Protein AF-A0A1Y4L0R3-F1 (afdb_monomer)

Mean predicted aligned error: 4.43 Å

pLDDT: mean 89.65, std 11.35, range [30.0, 96.75]

Secondary structure (DSSP, 8-state):
-HHHHHHHHSS-EEEEETTEEEEESSS-EEEE--HHHHHHHHHHHHHHHHT--TTHHHHHHHHHHHHHHTPPSSP-HHHHHHHHHHHHHT--HHHHHHHHHHHHHHHHHHHHHS-----

Nearest PDB structures (foldseek):
  3myf-assembly1_A  TM=3.752E-01  e=3.207E+00  Shewanella sp. W3-18-1
  8hvr-assembly1_J  TM=3.909E-01  e=5.024E+00  Streptomyces coelicolor A3(2)

Solvent-accessible surface area (backbone atoms only — not comparable to full-atom values): 6704 Å² total; per-residue (Å²): 113,66,67,61,53,58,41,47,70,41,72,36,36,75,47,70,54,95,93,42,38,29,35,44,18,33,52,25,70,44,80,56,88,54,64,72,59,54,50,38,51,52,50,27,53,50,22,64,73,72,65,50,60,85,55,26,54,58,32,48,53,50,44,40,52,53,30,62,68,62,51,61,84,81,71,47,51,68,59,23,51,51,52,50,49,55,56,59,71,73,50,52,72,68,55,51,51,54,41,50,54,52,50,52,52,49,53,52,44,42,70,70,59,65,49,92,77,80,129

Foldseek 3Di:
DVLLVLQAVALWFWDDFPNWIFTTHQQGTGTDPDPVLVVLLVVLVVCLVVVVCVCNLVSLVVRVVVSVVRGDPPGDRVVSSVNVVVVVVPGDPVRVVRRVVSSVSNVVSCVPHVPPPDD

Sequence (119 aa):
MELLEKLLRYDGFVYKINGRFYFLGKWICKEVCDLDITDCQMMFEMDMKSQDLSDAGLYFNKLRAYSDFALVPPCNPALTKEKMTALLSDLDEHTLQLLSEQIELFEKGCETFAGKVFS

Radius of gyration: 13.58 Å; Cα contacts (8 Å, |Δi|>4): 135; chains: 1; bounding box: 34×29×34 Å

Structure (mmCIF, N/CA/C/O backbone):
data_AF-A0A1Y4L0R3-F1
#
_entry.id   AF-A0A1Y4L0R3-F1
#
loop_
_atom_site.group_PDB
_atom_site.id
_atom_site.type_symbol
_atom_site.label_atom_id
_atom_site.label_alt_id
_atom_site.label_comp_id
_atom_site.label_asym_id
_atom_site.label_entity_id
_atom_site.label_seq_id
_atom_site.pdbx_PDB_ins_code
_atom_site.Cartn_x
_atom_site.Cartn_y
_atom_site.Cartn_z
_atom_site.occupancy
_atom_site.B_iso_or_equiv
_atom_site.auth_seq_id
_atom_site.auth_comp_id
_atom_site.auth_asym_id
_atom_site.auth_atom_id
_atom_site.pdbx_PDB_model_num
ATOM 1 N N . MET A 1 1 ? 1.400 15.522 -8.590 1.00 57.44 1 MET A N 1
ATOM 2 C CA . MET A 1 1 ? 2.809 15.411 -8.145 1.00 57.44 1 MET A CA 1
ATOM 3 C C . MET A 1 1 ? 2.901 14.990 -6.679 1.00 57.44 1 MET A C 1
ATOM 5 O O . MET A 1 1 ? 3.705 14.119 -6.390 1.00 57.44 1 MET A O 1
ATOM 9 N N . GLU A 1 2 ? 2.025 15.487 -5.795 1.00 83.38 2 GLU A N 1
ATOM 10 C CA . GLU A 1 2 ? 2.007 15.107 -4.367 1.00 83.38 2 GLU A CA 1
ATOM 11 C C . GLU A 1 2 ? 1.805 13.601 -4.105 1.00 83.38 2 GLU A C 1
ATOM 13 O O . GLU A 1 2 ? 2.516 13.025 -3.290 1.00 83.38 2 GLU A O 1
ATOM 18 N N . LEU A 1 3 ? 0.900 12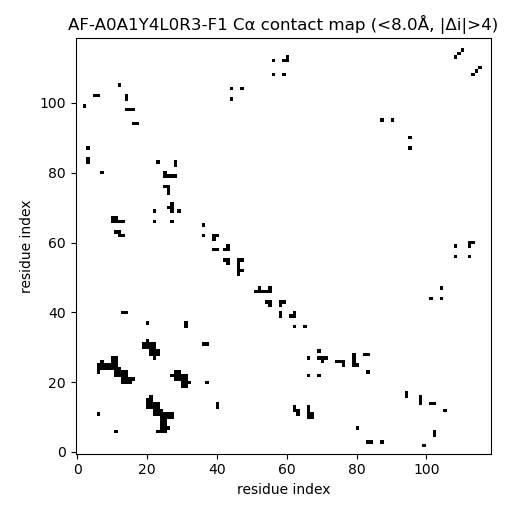.925 -4.829 1.00 89.31 3 LEU A N 1
ATOM 19 C CA . LEU A 1 3 ? 0.650 11.483 -4.639 1.00 89.31 3 LEU A CA 1
ATOM 20 C C . LEU A 1 3 ? 1.888 10.617 -4.893 1.00 89.31 3 LEU A C 1
ATOM 22 O O . LEU A 1 3 ? 2.163 9.688 -4.139 1.00 89.31 3 LEU A O 1
ATOM 26 N N . LEU A 1 4 ? 2.655 10.939 -5.938 1.00 90.94 4 LEU A N 1
ATOM 27 C CA . LEU A 1 4 ? 3.892 10.226 -6.250 1.00 90.94 4 LEU A CA 1
ATOM 28 C C . LEU A 1 4 ? 4.906 10.378 -5.111 1.00 90.94 4 LEU A C 1
ATOM 30 O O . LEU A 1 4 ? 5.552 9.408 -4.732 1.00 90.94 4 LEU A O 1
ATOM 34 N N . GLU A 1 5 ? 5.036 11.581 -4.553 1.00 90.69 5 GLU A N 1
ATOM 35 C CA . GLU A 1 5 ? 5.939 11.847 -3.432 1.00 90.69 5 GLU A CA 1
ATOM 36 C C . GLU A 1 5 ? 5.500 11.107 -2.166 1.00 90.69 5 GLU A C 1
ATOM 38 O O . GLU A 1 5 ? 6.339 10.481 -1.516 1.00 90.69 5 GLU A O 1
ATOM 43 N N . LYS A 1 6 ? 4.194 11.096 -1.861 1.00 91.75 6 LYS A N 1
ATOM 44 C CA . LYS A 1 6 ? 3.635 10.312 -0.751 1.00 91.75 6 LYS A CA 1
ATOM 45 C C . LYS A 1 6 ? 3.916 8.818 -0.916 1.00 91.75 6 LYS A C 1
ATOM 47 O O . LYS A 1 6 ? 4.423 8.190 0.006 1.00 91.75 6 LYS A O 1
ATOM 52 N N . LEU A 1 7 ? 3.669 8.252 -2.098 1.00 92.19 7 LEU A N 1
ATOM 53 C CA . LEU A 1 7 ? 3.919 6.831 -2.365 1.00 92.19 7 LEU A CA 1
ATOM 54 C C . LEU A 1 7 ? 5.413 6.478 -2.308 1.00 92.19 7 LEU A C 1
ATOM 56 O O . LEU A 1 7 ? 5.780 5.429 -1.788 1.00 92.19 7 LEU A O 1
ATOM 60 N N . LEU A 1 8 ? 6.297 7.360 -2.786 1.00 91.19 8 LEU A N 1
ATOM 61 C CA . LEU A 1 8 ? 7.751 7.152 -2.731 1.00 91.19 8 LEU A CA 1
ATOM 62 C C . LEU A 1 8 ? 8.363 7.387 -1.343 1.00 91.19 8 LEU A C 1
ATOM 64 O O . LEU A 1 8 ? 9.545 7.092 -1.144 1.00 91.19 8 LEU A O 1
ATOM 68 N N . ARG A 1 9 ? 7.601 7.926 -0.387 1.00 90.44 9 ARG A N 1
ATOM 69 C CA . ARG A 1 9 ? 8.070 8.166 0.982 1.00 90.44 9 ARG A CA 1
ATOM 70 C C . ARG A 1 9 ? 8.208 6.873 1.786 1.00 90.44 9 ARG A C 1
ATOM 72 O O . ARG A 1 9 ? 9.114 6.779 2.609 1.00 90.44 9 ARG A O 1
ATOM 79 N N . TYR A 1 10 ? 7.332 5.899 1.550 1.00 88.31 10 TYR A N 1
ATOM 80 C CA . TYR A 1 10 ? 7.218 4.678 2.352 1.00 88.31 10 TYR A CA 1
ATOM 81 C C . TYR A 1 10 ? 7.722 3.450 1.592 1.00 88.31 10 TYR A C 1
ATOM 83 O O . TYR A 1 10 ? 7.639 3.402 0.368 1.00 88.31 10 TYR A O 1
ATOM 91 N N . ASP A 1 11 ? 8.233 2.438 2.302 1.00 85.56 11 ASP A N 1
ATOM 92 C CA . ASP A 1 11 ? 8.837 1.253 1.670 1.00 85.56 11 ASP A CA 1
ATOM 93 C C . ASP A 1 11 ? 7.836 0.447 0.824 1.00 85.56 11 ASP A C 1
ATOM 95 O O . ASP A 1 11 ? 8.203 -0.066 -0.236 1.00 85.56 11 ASP A O 1
ATOM 99 N N . GLY A 1 12 ? 6.563 0.425 1.235 1.00 90.56 12 GLY A N 1
ATOM 100 C CA . GLY A 1 12 ? 5.455 -0.081 0.435 1.00 90.56 12 GLY A CA 1
ATOM 101 C C . GLY A 1 12 ? 4.205 -0.437 1.236 1.00 90.56 12 GLY A C 1
ATOM 102 O O . GLY A 1 12 ? 4.282 -0.769 2.425 1.00 90.56 12 GLY A O 1
ATOM 103 N N . PHE A 1 13 ? 3.059 -0.360 0.563 1.00 95.31 13 PHE A N 1
ATOM 104 C CA . PHE A 1 13 ? 1.759 -0.821 1.051 1.00 95.31 13 PHE A CA 1
ATOM 105 C C . PHE A 1 13 ? 0.878 -1.291 -0.119 1.00 95.31 13 PHE A C 1
ATOM 107 O O . PHE A 1 13 ? 1.261 -1.150 -1.285 1.00 95.31 13 PHE A O 1
ATOM 114 N N . VAL A 1 14 ? -0.289 -1.861 0.185 1.00 96.75 14 VAL A N 1
ATOM 115 C CA . VAL A 1 14 ? -1.247 -2.339 -0.818 1.00 96.75 14 VAL A CA 1
ATOM 116 C C . VAL A 1 14 ? -2.307 -1.272 -1.074 1.00 96.75 14 VAL A C 1
ATOM 118 O O . VAL A 1 14 ? -2.870 -0.720 -0.136 1.00 96.75 14 VAL A O 1
ATOM 121 N N . TYR A 1 15 ? -2.597 -1.008 -2.345 1.00 96.31 15 TYR A N 1
ATOM 122 C CA . TYR A 1 15 ? -3.612 -0.045 -2.769 1.00 96.31 15 TYR A CA 1
ATOM 123 C C . TYR A 1 15 ? -4.472 -0.619 -3.887 1.00 96.31 15 TYR A C 1
ATOM 125 O O . TYR A 1 15 ? -3.980 -1.343 -4.755 1.00 96.31 15 TYR A O 1
ATOM 133 N N . LYS A 1 16 ? -5.752 -0.261 -3.895 1.00 96.06 16 LYS A N 1
ATOM 134 C CA . LYS A 1 16 ? -6.717 -0.609 -4.930 1.00 96.06 16 LYS A CA 1
ATOM 135 C C . LYS A 1 16 ? -6.819 0.501 -5.975 1.00 96.06 16 LYS A C 1
ATOM 137 O O . LYS A 1 16 ? -7.149 1.642 -5.658 1.00 96.06 16 LYS A O 1
ATOM 142 N N . ILE A 1 17 ? -6.598 0.148 -7.237 1.00 94.75 17 ILE A N 1
ATOM 143 C CA . ILE A 1 17 ? -6.660 1.038 -8.402 1.00 94.75 17 ILE A CA 1
ATOM 144 C C . ILE A 1 17 ? -7.446 0.323 -9.504 1.00 94.75 17 ILE A C 1
ATOM 146 O O . ILE A 1 17 ? -7.096 -0.789 -9.891 1.00 94.75 17 ILE A O 1
ATOM 150 N N . ASN A 1 18 ? -8.524 0.937 -10.007 1.00 92.25 18 ASN A N 1
ATOM 151 C CA . ASN A 1 18 ? -9.363 0.382 -11.084 1.00 92.25 18 ASN A CA 1
ATOM 152 C C . ASN A 1 18 ? -9.799 -1.083 -10.867 1.00 92.25 18 ASN A C 1
ATOM 154 O O . ASN A 1 18 ? -9.833 -1.892 -11.792 1.00 92.25 18 ASN A O 1
ATOM 158 N N . GLY A 1 19 ? -10.112 -1.443 -9.618 1.00 90.19 19 GLY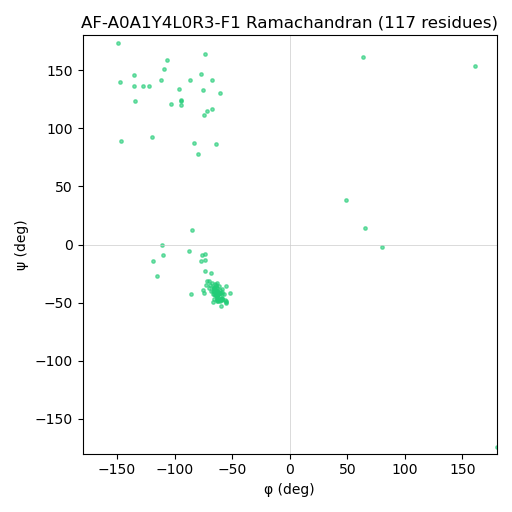 A N 1
ATOM 159 C CA . GLY A 1 19 ? -10.542 -2.796 -9.247 1.00 90.19 19 GLY A CA 1
ATOM 160 C C . GLY A 1 19 ? -9.415 -3.824 -9.093 1.00 90.19 19 GLY A C 1
ATOM 161 O O . GLY A 1 19 ? -9.697 -4.954 -8.709 1.00 90.19 19 GLY A O 1
ATOM 162 N N . ARG A 1 20 ? -8.159 -3.439 -9.335 1.00 95.00 20 ARG A N 1
ATOM 163 C CA . ARG A 1 20 ? -6.962 -4.259 -9.113 1.00 95.00 20 ARG A CA 1
ATOM 164 C C . ARG A 1 20 ? -6.197 -3.763 -7.898 1.00 95.00 20 ARG A C 1
ATOM 166 O O . ARG A 1 20 ? -6.352 -2.613 -7.500 1.00 95.00 20 ARG A O 1
ATOM 173 N N . PHE A 1 21 ? -5.365 -4.619 -7.324 1.00 96.38 21 PHE A N 1
ATOM 174 C CA . PHE A 1 21 ? -4.559 -4.285 -6.156 1.00 96.38 21 PHE A CA 1
ATOM 175 C C . PHE A 1 21 ? -3.085 -4.243 -6.537 1.00 96.38 21 PHE A C 1
ATOM 177 O O . PHE A 1 21 ? -2.619 -5.054 -7.334 1.00 96.38 21 PHE A O 1
ATOM 184 N N . TYR A 1 22 ? -2.351 -3.296 -5.968 1.00 96.25 22 TYR A N 1
ATOM 185 C CA . TYR A 1 22 ? -0.943 -3.079 -6.255 1.00 96.25 22 TYR A CA 1
ATOM 186 C C . TYR A 1 22 ? -0.166 -2.862 -4.965 1.00 96.25 22 TYR A C 1
ATOM 188 O O . TYR A 1 22 ? -0.579 -2.093 -4.103 1.00 96.25 22 TYR A O 1
ATOM 196 N N . PHE A 1 23 ? 0.999 -3.494 -4.878 1.00 95.25 23 PHE A N 1
ATOM 197 C CA . PHE A 1 23 ? 2.064 -3.077 -3.986 1.00 95.25 23 PHE A CA 1
ATOM 198 C C . PHE A 1 23 ? 2.714 -1.822 -4.557 1.00 95.25 23 PHE A C 1
ATOM 200 O O . PHE A 1 23 ? 3.386 -1.899 -5.593 1.00 95.25 23 PHE A O 1
ATOM 207 N N . LEU A 1 24 ? 2.525 -0.687 -3.888 1.00 95.06 24 LEU A N 1
ATOM 208 C CA . LEU A 1 24 ? 3.118 0.592 -4.271 1.00 95.06 24 LEU A CA 1
ATOM 209 C C . LEU A 1 24 ? 3.956 1.145 -3.125 1.00 95.06 24 LEU A C 1
ATOM 211 O O . LEU A 1 24 ? 3.544 1.121 -1.965 1.00 95.06 24 LEU A O 1
ATOM 215 N N . GLY A 1 25 ? 5.132 1.658 -3.463 1.00 92.69 25 GLY A N 1
ATOM 216 C CA . GLY A 1 25 ? 6.069 2.224 -2.509 1.00 92.69 25 GLY A CA 1
ATOM 217 C C . GLY A 1 25 ? 7.337 2.738 -3.171 1.00 92.69 25 GLY A C 1
ATOM 218 O O . GLY A 1 25 ? 7.509 2.693 -4.389 1.00 92.69 25 GLY A O 1
ATOM 219 N N . LYS A 1 26 ? 8.279 3.163 -2.335 1.00 89.69 26 LYS A N 1
ATOM 220 C CA . LYS A 1 26 ? 9.627 3.592 -2.716 1.00 89.69 26 LYS A CA 1
ATOM 221 C C . LYS A 1 26 ? 10.387 2.535 -3.511 1.00 89.69 26 LYS A C 1
ATOM 223 O O . LYS A 1 26 ? 11.167 2.867 -4.405 1.00 89.69 26 LYS A O 1
ATOM 228 N N . TRP A 1 27 ? 10.174 1.268 -3.174 1.00 90.38 27 TRP A N 1
ATOM 229 C CA . TRP A 1 27 ? 10.971 0.164 -3.699 1.00 90.38 27 TRP A CA 1
ATOM 230 C C . TRP A 1 27 ? 10.164 -0.856 -4.501 1.00 90.38 27 TRP A C 1
ATOM 232 O O . TRP A 1 27 ? 10.754 -1.645 -5.236 1.00 90.38 27 TRP A O 1
ATOM 242 N N . ILE A 1 28 ? 8.833 -0.820 -4.406 1.00 91.00 28 ILE A N 1
ATOM 243 C CA . ILE A 1 28 ? 7.939 -1.794 -5.035 1.00 91.00 28 ILE A CA 1
ATOM 244 C C . ILE A 1 28 ? 6.863 -1.098 -5.873 1.00 91.00 28 ILE A C 1
ATOM 246 O O . ILE A 1 28 ? 6.272 -0.105 -5.466 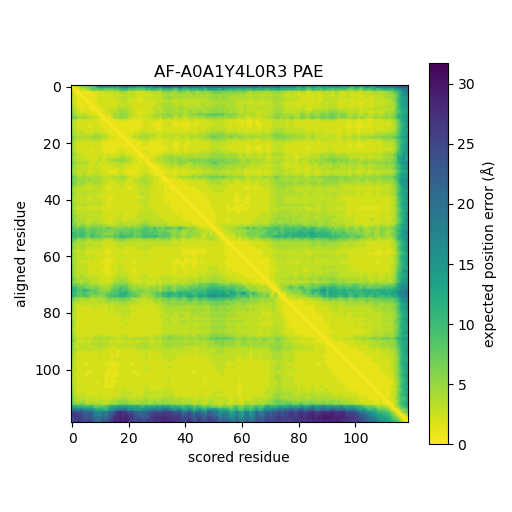1.00 91.00 28 ILE A O 1
ATOM 250 N N . CYS A 1 29 ? 6.627 -1.634 -7.068 1.00 92.56 29 CYS A N 1
ATOM 251 C CA . CYS A 1 29 ? 5.528 -1.258 -7.953 1.00 92.56 29 CYS A CA 1
ATOM 252 C C . CYS A 1 29 ? 5.096 -2.522 -8.705 1.00 92.56 29 CYS A C 1
ATOM 254 O O . CYS A 1 29 ? 5.668 -2.859 -9.749 1.00 92.56 29 CYS A O 1
ATOM 256 N N . LYS A 1 30 ? 4.157 -3.282 -8.128 1.00 92.62 30 LYS A N 1
ATOM 257 C CA . LYS A 1 30 ? 3.772 -4.617 -8.616 1.00 92.62 30 LYS A CA 1
ATOM 258 C C . LYS A 1 30 ? 2.294 -4.907 -8.356 1.00 92.62 30 LYS A C 1
ATOM 260 O O . LYS A 1 30 ? 1.797 -4.599 -7.284 1.00 92.62 30 LYS A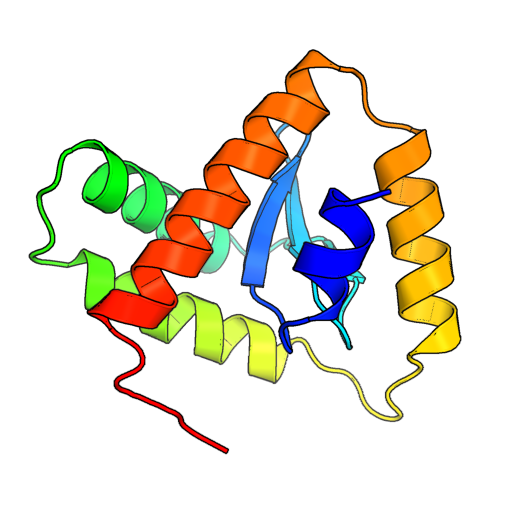 O 1
ATOM 265 N N . GLU A 1 31 ? 1.615 -5.538 -9.310 1.00 94.69 31 GLU A N 1
ATOM 266 C CA . GLU A 1 31 ? 0.239 -6.027 -9.129 1.00 94.69 31 GLU A CA 1
ATOM 267 C C . GLU A 1 31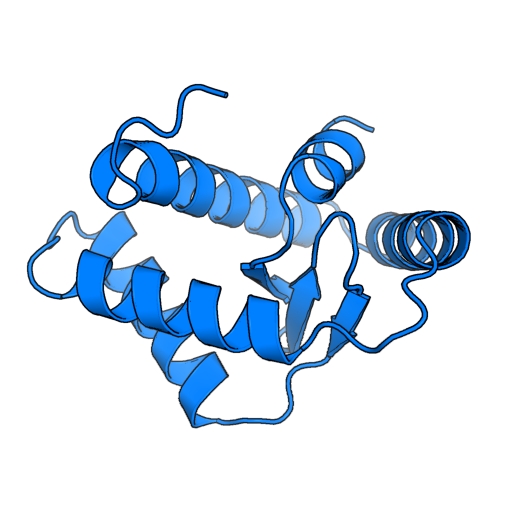 ? 0.185 -7.188 -8.120 1.00 94.69 31 GLU A C 1
ATOM 269 O O . GLU A 1 31 ? 1.081 -8.039 -8.072 1.00 94.69 31 GLU A O 1
ATOM 274 N N . VAL A 1 32 ? -0.867 -7.204 -7.307 1.00 95.69 32 VAL A N 1
ATOM 275 C CA . VAL A 1 32 ? -1.187 -8.243 -6.327 1.00 95.69 32 VAL A CA 1
ATOM 276 C C . VAL A 1 32 ? -2.154 -9.229 -6.974 1.00 95.69 32 VAL A C 1
ATOM 278 O O . VAL A 1 32 ? -3.231 -8.840 -7.419 1.00 95.69 32 VAL A O 1
ATOM 281 N N . CYS A 1 33 ? -1.785 -10.510 -6.989 1.00 91.06 33 CYS A N 1
ATOM 282 C CA . CYS A 1 33 ? -2.637 -11.593 -7.498 1.00 91.06 33 CYS A CA 1
ATOM 283 C C . CYS A 1 33 ? -3.144 -12.531 -6.390 1.00 91.06 33 CYS A C 1
ATOM 285 O O . CYS A 1 33 ? -3.816 -13.515 -6.685 1.00 91.06 33 CYS A O 1
ATOM 287 N N . ASP A 1 34 ? -2.768 -12.269 -5.139 1.00 94.00 34 ASP A N 1
ATOM 288 C CA . ASP A 1 34 ? -3.079 -13.113 -3.989 1.00 94.00 34 ASP A CA 1
ATOM 289 C C . ASP A 1 34 ? -4.349 -12.609 -3.293 1.00 94.00 34 ASP A C 1
ATOM 291 O O . ASP A 1 34 ? -4.397 -11.460 -2.845 1.00 94.00 34 ASP A O 1
ATOM 295 N N . LEU A 1 35 ? -5.368 -13.470 -3.222 1.00 93.19 35 LEU A N 1
ATOM 296 C CA . LEU A 1 35 ? -6.677 -13.134 -2.665 1.00 93.19 35 LEU A CA 1
ATOM 297 C C . LEU A 1 35 ? -6.617 -12.827 -1.167 1.00 93.19 35 LEU A C 1
ATOM 299 O O . LEU A 1 35 ? -7.312 -11.920 -0.713 1.00 93.19 35 LEU A O 1
ATOM 303 N N . ASP A 1 36 ? -5.739 -13.496 -0.417 1.00 93.75 36 ASP A N 1
ATOM 304 C CA . ASP A 1 36 ? -5.609 -13.261 1.023 1.00 93.75 36 ASP A CA 1
ATOM 305 C C . ASP A 1 36 ? -5.133 -11.826 1.287 1.00 93.75 36 ASP A C 1
ATOM 307 O O . ASP A 1 36 ? -5.553 -11.174 2.243 1.00 93.75 36 ASP A O 1
ATOM 311 N N . ILE A 1 37 ? -4.282 -11.299 0.401 1.00 94.94 37 ILE A N 1
ATOM 312 C CA . ILE A 1 37 ? -3.757 -9.933 0.484 1.00 94.94 37 ILE A CA 1
ATOM 313 C C . ILE A 1 37 ? -4.836 -8.922 0.091 1.00 94.94 37 ILE A C 1
ATOM 315 O O . ILE A 1 37 ? -4.977 -7.890 0.753 1.00 94.94 37 ILE A O 1
ATOM 319 N N . THR A 1 38 ? -5.616 -9.209 -0.956 1.00 95.12 38 THR A N 1
ATOM 320 C CA . THR A 1 38 ? -6.701 -8.313 -1.381 1.00 95.12 38 THR A CA 1
ATOM 321 C C . THR A 1 38 ? -7.822 -8.238 -0.350 1.00 95.12 38 THR A C 1
ATOM 323 O O . THR A 1 38 ? -8.310 -7.144 -0.069 1.00 95.12 38 THR A O 1
ATOM 326 N N . ASP A 1 39 ? -8.187 -9.365 0.263 1.00 95.00 39 ASP A N 1
ATOM 327 C CA . ASP A 1 39 ? -9.200 -9.413 1.320 1.00 95.00 39 ASP A CA 1
ATOM 328 C C . ASP A 1 39 ? -8.706 -8.686 2.572 1.00 95.00 39 ASP A C 1
ATOM 330 O O . ASP A 1 39 ? -9.423 -7.861 3.135 1.00 95.00 39 ASP A O 1
ATOM 334 N N . CYS A 1 40 ? -7.442 -8.896 2.949 1.00 95.50 40 CYS A N 1
ATOM 335 C CA . CYS A 1 40 ? -6.803 -8.182 4.051 1.00 95.50 40 CYS A CA 1
ATOM 336 C C . CYS A 1 40 ? -6.827 -6.655 3.844 1.00 95.50 40 CYS A C 1
ATOM 338 O O . CYS A 1 40 ? -7.143 -5.916 4.776 1.00 95.50 40 CYS A O 1
ATOM 340 N N . GLN A 1 41 ? -6.559 -6.175 2.622 1.00 95.88 41 GLN A N 1
ATOM 341 C CA . GLN A 1 41 ? -6.644 -4.747 2.293 1.00 95.88 41 GLN A CA 1
ATOM 342 C C . GLN A 1 41 ? -8.074 -4.215 2.421 1.00 95.88 41 GLN A C 1
ATOM 344 O O . GLN A 1 41 ? -8.282 -3.133 2.969 1.00 95.88 41 GLN A O 1
ATOM 349 N N . MET A 1 42 ? -9.067 -4.964 1.936 1.00 94.88 42 MET A N 1
ATOM 350 C CA . MET A 1 42 ? -10.469 -4.552 2.041 1.00 94.88 42 MET A CA 1
ATOM 351 C C . MET A 1 42 ? -10.926 -4.474 3.499 1.00 94.88 42 MET A C 1
ATOM 353 O O . MET A 1 42 ? -11.556 -3.486 3.873 1.00 94.88 42 MET A O 1
ATOM 357 N N . MET A 1 43 ? -10.567 -5.462 4.324 1.00 95.75 43 MET A N 1
ATOM 358 C CA . MET A 1 43 ? -10.884 -5.454 5.755 1.00 95.75 43 MET A CA 1
ATOM 359 C C . MET A 1 43 ? -10.210 -4.281 6.471 1.00 95.75 43 MET A C 1
ATOM 361 O O . MET A 1 43 ? -10.878 -3.537 7.182 1.00 95.75 43 MET A O 1
ATOM 365 N N . PHE A 1 44 ? -8.925 -4.032 6.197 1.00 95.50 44 PHE A N 1
ATOM 366 C CA . PHE A 1 44 ? -8.216 -2.871 6.736 1.00 95.50 44 PHE A CA 1
ATOM 367 C C . PHE A 1 44 ? -8.926 -1.547 6.411 1.00 95.50 44 PHE A C 1
ATOM 369 O O . PHE A 1 44 ? -9.142 -0.722 7.299 1.00 95.50 44 PHE A O 1
ATOM 376 N N . GLU A 1 45 ? -9.314 -1.332 5.151 1.00 93.94 45 GLU A N 1
ATOM 377 C CA . GLU A 1 45 ? -10.019 -0.109 4.757 1.00 93.94 45 GLU A CA 1
ATOM 378 C C . GLU A 1 45 ? -11.386 0.027 5.434 1.00 93.94 45 GLU A C 1
ATOM 380 O O . GLU A 1 45 ? -11.753 1.130 5.848 1.00 93.94 45 GLU A O 1
ATOM 385 N N . MET A 1 46 ? -12.146 -1.068 5.541 1.00 94.12 46 MET A N 1
ATOM 386 C CA . MET A 1 46 ? -13.458 -1.074 6.194 1.00 94.12 46 MET A CA 1
ATOM 387 C C . MET A 1 46 ? -13.348 -0.720 7.678 1.00 94.12 46 MET A C 1
ATOM 389 O O . MET A 1 46 ? -14.073 0.158 8.155 1.00 94.12 46 MET A O 1
ATOM 393 N N . ASP A 1 47 ? -12.410 -1.337 8.389 1.00 94.44 47 ASP A N 1
ATOM 394 C CA . ASP A 1 47 ? -12.172 -1.108 9.814 1.00 94.44 47 ASP A CA 1
ATOM 395 C C . ASP A 1 47 ? -11.722 0.340 10.071 1.00 94.44 47 ASP A C 1
ATOM 397 O O . ASP A 1 47 ? -12.246 1.046 10.936 1.00 94.44 47 ASP A O 1
ATOM 401 N N . MET A 1 48 ? -10.813 0.855 9.238 1.00 92.50 48 MET A N 1
ATOM 402 C CA . MET A 1 48 ? -10.324 2.230 9.357 1.00 92.50 48 MET A CA 1
ATOM 403 C C . MET A 1 48 ? -11.401 3.283 9.065 1.00 92.50 48 MET A C 1
ATOM 405 O O . MET A 1 48 ? -11.420 4.334 9.719 1.00 92.50 48 MET A O 1
ATOM 409 N N . LYS A 1 49 ? -12.300 3.017 8.106 1.00 92.06 49 LYS A N 1
ATOM 410 C CA . LYS A 1 49 ? -13.425 3.904 7.756 1.00 92.06 49 LYS A CA 1
ATOM 411 C C . LYS A 1 49 ? -14.549 3.854 8.790 1.00 92.06 49 LYS A C 1
ATOM 413 O O . LYS A 1 49 ? -15.128 4.893 9.100 1.00 92.06 49 LYS A O 1
ATOM 418 N N . SER A 1 50 ? -14.847 2.674 9.332 1.00 92.06 50 SER A N 1
ATOM 419 C CA . SER A 1 50 ? -15.864 2.485 10.378 1.00 92.06 50 SER A CA 1
ATOM 420 C C . SER A 1 50 ? -15.393 2.919 11.771 1.00 92.06 50 SER A C 1
ATOM 422 O O . SER A 1 50 ? -16.223 3.110 12.656 1.00 92.06 50 SER A O 1
ATOM 424 N N . GLN A 1 51 ? -14.081 3.130 11.945 1.00 86.06 51 GLN A N 1
ATOM 425 C CA . GLN A 1 51 ? -13.417 3.399 13.226 1.00 86.06 51 GLN A CA 1
ATOM 426 C C . GLN A 1 51 ? -13.477 2.226 14.217 1.00 86.06 51 GLN A C 1
ATOM 428 O O . GLN A 1 51 ? -13.147 2.401 15.392 1.00 86.06 51 GLN A O 1
ATOM 433 N N . ASP A 1 52 ? -13.835 1.029 13.750 1.00 89.25 52 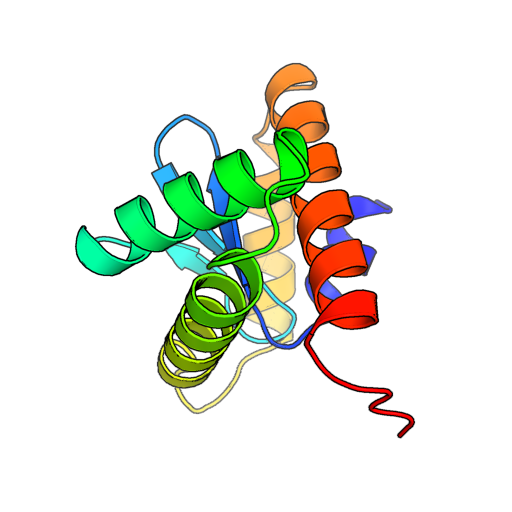ASP A N 1
ATOM 434 C CA . ASP A 1 52 ? -13.694 -0.208 14.511 1.00 89.25 52 ASP A CA 1
ATOM 435 C C . ASP A 1 52 ? -12.260 -0.729 14.365 1.00 89.25 52 ASP A C 1
ATOM 437 O O . ASP A 1 52 ? -11.927 -1.491 13.465 1.00 89.25 52 ASP A O 1
ATOM 441 N N . LEU A 1 53 ? -11.366 -0.257 15.235 1.00 88.31 53 LEU A N 1
ATOM 442 C CA . LEU A 1 53 ? -9.932 -0.553 15.143 1.00 88.31 53 LEU A CA 1
ATOM 443 C C . LEU A 1 53 ? -9.532 -1.886 15.797 1.00 88.31 53 LEU A C 1
ATOM 445 O O . LEU A 1 53 ? -8.341 -2.105 16.023 1.00 88.31 53 LEU A O 1
ATOM 449 N N . SER A 1 54 ? -10.503 -2.739 16.139 1.00 85.62 54 SER A N 1
ATOM 450 C CA . SER A 1 54 ? -10.278 -4.005 16.847 1.00 85.62 54 SER A CA 1
ATOM 451 C C . SER A 1 54 ? -9.294 -4.917 16.107 1.00 85.62 54 SER A C 1
ATOM 453 O O . SER A 1 54 ? -8.312 -5.356 16.710 1.00 85.62 54 SER A O 1
ATOM 455 N N . ASP A 1 55 ? -9.492 -5.095 14.798 1.00 90.31 55 ASP A N 1
ATOM 456 C CA . ASP A 1 55 ? -8.636 -5.917 13.931 1.00 90.31 55 ASP A CA 1
ATOM 457 C C . ASP A 1 55 ? -7.804 -5.102 12.919 1.00 90.31 55 ASP A C 1
ATOM 459 O O . ASP A 1 55 ? -6.860 -5.629 12.321 1.00 90.31 55 ASP A O 1
ATOM 463 N N . ALA A 1 56 ? -8.053 -3.792 12.784 1.00 90.88 56 ALA A N 1
ATOM 464 C CA . ALA A 1 56 ? -7.341 -2.910 11.849 1.00 90.88 56 ALA A CA 1
ATOM 465 C C . ALA A 1 56 ? -5.808 -2.999 11.976 1.00 90.88 56 ALA A C 1
ATOM 467 O O . ALA A 1 56 ? -5.092 -3.046 10.973 1.00 90.88 56 ALA A O 1
ATOM 468 N N . GLY A 1 57 ? -5.292 -3.065 13.208 1.00 92.25 57 GLY A N 1
ATOM 469 C CA . GLY A 1 57 ? -3.857 -3.196 13.463 1.00 92.25 57 GLY A CA 1
ATOM 470 C C . GLY A 1 57 ? -3.280 -4.543 13.010 1.00 92.25 57 GLY A C 1
ATOM 471 O O . GLY A 1 57 ? -2.138 -4.602 12.549 1.00 92.25 57 GLY A O 1
ATOM 472 N N . LEU A 1 58 ? -4.060 -5.626 13.093 1.00 93.38 58 LEU A N 1
ATOM 473 C CA . LEU A 1 58 ? -3.656 -6.943 12.597 1.00 93.38 58 LEU A CA 1
ATOM 474 C C . LEU A 1 58 ? -3.539 -6.924 11.070 1.00 93.38 58 LEU A C 1
ATOM 476 O O . LEU A 1 58 ? -2.512 -7.351 10.534 1.00 93.38 58 LEU A O 1
ATOM 480 N N . TYR A 1 59 ? -4.558 -6.409 10.376 1.00 95.25 59 TYR A N 1
ATOM 481 C CA . TYR A 1 59 ? -4.541 -6.309 8.917 1.00 95.25 59 TYR A CA 1
ATOM 482 C C . TYR A 1 59 ? -3.428 -5.379 8.429 1.00 95.25 59 TYR A C 1
ATOM 484 O O . TYR A 1 59 ? -2.665 -5.757 7.540 1.00 95.25 59 TYR A O 1
ATOM 492 N N . PHE A 1 60 ? -3.243 -4.222 9.074 1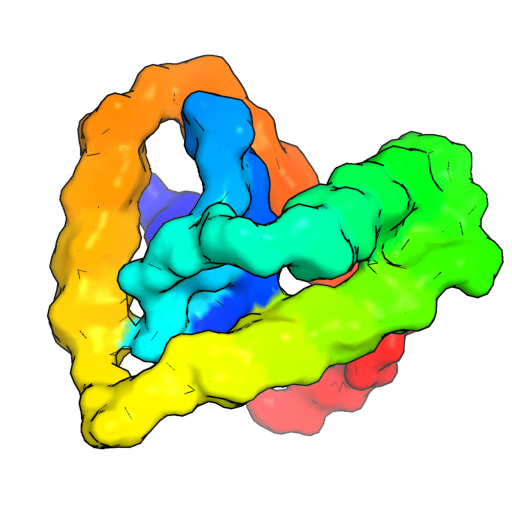.00 94.44 60 PHE A N 1
ATOM 493 C CA . PHE A 1 60 ? -2.155 -3.295 8.759 1.00 94.44 60 PHE A CA 1
ATOM 494 C C . PHE A 1 60 ? -0.780 -3.975 8.827 1.00 94.44 60 PHE A C 1
ATOM 496 O O . PHE A 1 60 ? -0.001 -3.909 7.875 1.00 94.44 60 PHE A O 1
ATOM 503 N N . ASN A 1 61 ? -0.492 -4.686 9.921 1.00 92.06 61 ASN A N 1
ATOM 504 C CA . ASN A 1 61 ? 0.787 -5.376 10.090 1.00 92.06 61 ASN A CA 1
ATOM 505 C C . ASN A 1 61 ? 0.981 -6.513 9.076 1.00 92.06 61 ASN A C 1
ATOM 507 O O . ASN A 1 61 ? 2.084 -6.683 8.555 1.00 92.06 61 ASN A O 1
ATOM 511 N N . LYS A 1 62 ? -0.083 -7.257 8.737 1.00 94.88 62 LYS A N 1
ATOM 512 C CA . LYS A 1 62 ? -0.037 -8.263 7.664 1.00 94.88 62 LYS A CA 1
ATOM 513 C C . LYS A 1 62 ? 0.307 -7.628 6.316 1.00 94.88 62 LYS A C 1
ATOM 515 O O . LYS A 1 62 ? 1.206 -8.104 5.632 1.00 94.88 62 LYS A O 1
ATOM 520 N N . LEU A 1 63 ? -0.363 -6.536 5.951 1.00 94.94 63 LEU A N 1
ATOM 521 C CA . LEU A 1 63 ? -0.139 -5.822 4.688 1.00 94.94 63 LEU A CA 1
ATOM 522 C C . LEU A 1 63 ? 1.278 -5.247 4.590 1.00 94.94 63 LEU A C 1
ATOM 524 O O . LEU A 1 63 ? 1.893 -5.316 3.522 1.00 94.94 63 LEU A O 1
ATOM 528 N N . ARG A 1 64 ? 1.835 -4.743 5.700 1.00 93.19 64 ARG A N 1
ATOM 529 C CA . ARG A 1 64 ? 3.246 -4.329 5.769 1.00 93.19 64 ARG A CA 1
ATOM 530 C C . ARG A 1 64 ? 4.183 -5.509 5.531 1.00 93.19 64 ARG A C 1
ATOM 532 O O . ARG A 1 64 ? 5.027 -5.416 4.648 1.00 93.19 64 ARG A O 1
ATOM 539 N N . ALA A 1 65 ? 3.970 -6.634 6.215 1.00 92.75 65 ALA A N 1
ATOM 540 C CA . ALA A 1 65 ? 4.780 -7.835 6.014 1.00 92.75 65 ALA A CA 1
ATOM 541 C C . ALA A 1 65 ? 4.723 -8.333 4.559 1.00 92.75 65 ALA A C 1
ATOM 543 O O . ALA A 1 65 ? 5.761 -8.596 3.956 1.00 92.75 65 ALA A O 1
ATOM 544 N N . TYR A 1 66 ? 3.531 -8.402 3.954 1.00 94.12 66 TYR A N 1
ATOM 545 C CA . TYR A 1 66 ? 3.383 -8.766 2.542 1.00 94.12 66 TYR A CA 1
ATOM 546 C C . TYR A 1 66 ? 4.139 -7.815 1.608 1.00 94.12 66 TYR A C 1
ATOM 548 O O . TYR A 1 66 ? 4.778 -8.268 0.659 1.00 94.12 66 TYR A O 1
ATOM 556 N N . SER A 1 67 ? 4.096 -6.511 1.887 1.00 92.31 67 SER A N 1
ATOM 557 C CA . SER A 1 67 ? 4.804 -5.496 1.099 1.00 92.31 67 SER A CA 1
ATOM 558 C C . SER A 1 67 ? 6.323 -5.646 1.209 1.00 92.31 67 SER A C 1
ATOM 560 O O . SER A 1 67 ? 7.020 -5.554 0.199 1.00 92.31 67 SER A O 1
ATOM 562 N N . ASP A 1 68 ? 6.832 -5.959 2.402 1.00 89.38 68 ASP A N 1
ATOM 563 C CA . ASP A 1 68 ? 8.258 -6.207 2.624 1.00 89.38 68 ASP A CA 1
ATOM 564 C C . ASP A 1 68 ? 8.728 -7.470 1.874 1.00 89.38 68 ASP A C 1
ATOM 566 O O . ASP A 1 68 ? 9.806 -7.472 1.279 1.00 89.38 68 ASP A O 1
ATOM 570 N N . PHE A 1 69 ? 7.899 -8.521 1.808 1.00 89.06 69 PHE A N 1
ATOM 571 C CA . PHE A 1 69 ? 8.183 -9.721 1.005 1.00 89.06 69 PHE A CA 1
ATOM 572 C C . PHE A 1 69 ? 8.031 -9.509 -0.507 1.00 89.06 69 PHE A C 1
ATOM 574 O O . PHE A 1 69 ? 8.621 -10.250 -1.295 1.00 89.06 69 PHE A O 1
ATOM 581 N N . ALA A 1 70 ? 7.253 -8.514 -0.938 1.00 90.50 70 ALA A N 1
ATOM 582 C CA . ALA A 1 70 ? 7.105 -8.175 -2.351 1.00 90.50 70 ALA A CA 1
ATOM 583 C C . ALA A 1 70 ? 8.349 -7.476 -2.930 1.00 90.50 70 ALA A C 1
ATOM 585 O O . ALA A 1 70 ? 8.471 -7.364 -4.155 1.00 90.50 70 ALA A O 1
ATOM 586 N N . LEU A 1 71 ? 9.272 -7.022 -2.075 1.00 85.19 71 LEU A N 1
ATOM 587 C CA . LEU A 1 71 ? 10.532 -6.418 -2.482 1.00 85.19 71 LEU A CA 1
ATOM 588 C C . LEU A 1 71 ? 11.455 -7.451 -3.141 1.00 85.19 71 LEU A C 1
ATOM 590 O O . LEU A 1 71 ? 11.918 -8.397 -2.508 1.00 85.19 71 LEU A O 1
ATOM 594 N N . VAL A 1 72 ? 11.772 -7.243 -4.422 1.00 76.12 72 VAL A N 1
ATOM 595 C CA . VAL A 1 72 ? 12.674 -8.125 -5.177 1.00 76.12 72 VAL A CA 1
ATOM 596 C C . VAL A 1 72 ? 14.058 -7.475 -5.308 1.00 76.12 72 VAL A C 1
ATOM 598 O O . VAL A 1 72 ? 14.161 -6.388 -5.882 1.00 76.12 72 VAL A O 1
ATOM 601 N N . PRO A 1 73 ? 15.138 -8.108 -4.813 1.00 79.88 73 PRO A N 1
ATOM 602 C CA . PRO A 1 73 ? 16.498 -7.630 -5.029 1.00 79.88 73 PRO A CA 1
ATOM 603 C C . PRO A 1 73 ? 17.010 -7.959 -6.452 1.00 79.88 73 PRO A C 1
ATOM 605 O O . PRO A 1 73 ? 16.693 -9.025 -6.981 1.00 79.88 73 PRO A O 1
ATOM 608 N N . PRO A 1 74 ? 17.856 -7.103 -7.062 1.00 83.06 74 PRO A N 1
ATOM 609 C CA . PRO A 1 74 ? 18.292 -5.805 -6.555 1.00 83.06 74 PRO A CA 1
ATOM 610 C C . PRO A 1 74 ? 17.189 -4.749 -6.701 1.00 83.06 74 PRO A C 1
ATOM 612 O O . PRO A 1 74 ? 16.587 -4.599 -7.763 1.00 83.06 74 PRO A O 1
ATOM 615 N N . CYS A 1 75 ? 16.956 -3.989 -5.630 1.00 80.38 75 CYS A N 1
ATOM 616 C CA . CYS A 1 75 ? 15.999 -2.890 -5.650 1.00 80.38 75 CYS A CA 1
ATOM 617 C C . CYS A 1 75 ? 16.413 -1.838 -6.697 1.00 80.38 75 CYS A C 1
ATOM 619 O O . CYS A 1 75 ? 17.566 -1.402 -6.711 1.00 80.38 75 CYS A O 1
ATOM 621 N N . ASN A 1 76 ? 15.477 -1.425 -7.562 1.00 88.56 76 ASN A N 1
ATOM 622 C CA . ASN A 1 76 ? 15.704 -0.415 -8.598 1.00 88.56 76 ASN A CA 1
ATOM 623 C C . ASN A 1 76 ? 14.764 0.793 -8.410 1.00 88.56 76 ASN A C 1
ATOM 625 O O . ASN A 1 76 ? 13.654 0.807 -8.944 1.00 88.56 76 ASN A O 1
ATOM 629 N N . PRO A 1 77 ? 15.209 1.837 -7.694 1.00 88.38 77 PRO A N 1
ATOM 630 C CA . PRO A 1 77 ? 14.346 2.949 -7.292 1.00 88.38 77 PRO A CA 1
ATOM 631 C C . PRO A 1 77 ? 13.975 3.855 -8.471 1.00 88.38 77 PRO A C 1
ATOM 633 O O . PRO A 1 77 ? 12.885 4.423 -8.507 1.00 88.38 77 PRO A O 1
ATOM 636 N N . ALA A 1 78 ? 14.876 3.974 -9.453 1.00 91.12 78 ALA A N 1
ATOM 637 C CA . ALA A 1 78 ? 14.634 4.740 -10.670 1.00 91.12 78 ALA A CA 1
ATOM 638 C C . ALA A 1 78 ? 13.515 4.096 -11.499 1.00 91.12 78 ALA A C 1
ATOM 640 O O . ALA A 1 78 ? 12.569 4.782 -11.880 1.00 91.12 78 ALA A O 1
ATOM 641 N N . LEU A 1 79 ? 13.575 2.772 -11.685 1.00 91.06 79 LEU A N 1
ATOM 642 C CA . LEU A 1 79 ? 12.537 2.021 -12.390 1.00 91.06 79 LEU A CA 1
ATOM 643 C C . LEU A 1 79 ? 11.202 2.045 -11.636 1.00 91.06 79 LEU A C 1
ATOM 645 O O . LEU A 1 79 ? 10.152 2.177 -12.260 1.00 91.06 79 LEU A O 1
ATOM 649 N N . THR A 1 80 ? 11.222 1.941 -10.304 1.00 91.50 80 THR A N 1
ATOM 650 C CA . THR A 1 80 ? 10.004 2.055 -9.486 1.00 91.50 80 THR A CA 1
ATOM 651 C C . THR A 1 80 ? 9.347 3.420 -9.668 1.00 91.50 80 THR A C 1
ATOM 653 O O . THR A 1 80 ? 8.148 3.488 -9.931 1.00 91.50 80 THR A O 1
ATOM 656 N N . LYS A 1 81 ? 10.125 4.510 -9.615 1.00 92.75 81 LYS A N 1
ATOM 657 C CA . LYS A 1 81 ? 9.614 5.865 -9.854 1.00 92.75 81 LYS A CA 1
ATOM 658 C C . LYS A 1 81 ? 9.059 6.034 -11.269 1.00 92.75 81 LYS A C 1
ATOM 660 O O . LYS A 1 81 ? 7.994 6.627 -11.419 1.00 92.75 81 LYS A O 1
ATOM 665 N N . GLU A 1 82 ? 9.750 5.524 -12.285 1.00 94.19 82 GLU A N 1
ATOM 666 C CA . GLU A 1 82 ? 9.294 5.569 -13.680 1.00 94.19 82 GLU A CA 1
ATOM 667 C C . GLU A 1 82 ? 7.945 4.856 -13.846 1.00 94.19 82 GLU A C 1
ATOM 669 O O . GLU A 1 82 ? 6.977 5.465 -14.300 1.00 94.19 82 GLU A O 1
ATOM 674 N N . LYS A 1 83 ? 7.851 3.601 -13.390 1.00 93.00 83 LYS A N 1
ATOM 675 C CA . LYS A 1 83 ? 6.621 2.800 -13.472 1.00 93.00 83 LYS A CA 1
ATOM 676 C C . LYS A 1 83 ? 5.468 3.415 -12.694 1.00 93.00 83 LYS A C 1
ATOM 678 O O . LYS A 1 83 ? 4.350 3.436 -13.194 1.00 93.00 83 LYS A O 1
ATOM 683 N N . MET A 1 84 ? 5.729 3.927 -11.494 1.00 93.25 84 MET A N 1
ATOM 684 C CA . MET A 1 84 ? 4.693 4.561 -10.686 1.00 93.25 84 MET A CA 1
ATOM 685 C C . MET A 1 84 ? 4.232 5.889 -11.292 1.00 93.25 84 MET A C 1
ATOM 687 O O . MET A 1 84 ? 3.049 6.200 -11.239 1.00 93.25 84 MET A O 1
ATOM 691 N N . THR A 1 85 ? 5.133 6.647 -11.925 1.00 94.00 85 THR A N 1
ATOM 692 C CA . THR A 1 85 ? 4.755 7.859 -12.668 1.00 94.00 85 THR A CA 1
ATOM 693 C C . THR A 1 85 ? 3.845 7.506 -13.839 1.00 94.00 85 THR A C 1
ATOM 695 O O . THR A 1 85 ? 2.784 8.107 -13.963 1.00 94.00 85 THR A O 1
ATOM 698 N N . ALA A 1 86 ? 4.215 6.503 -14.643 1.00 94.19 86 ALA A N 1
ATOM 699 C CA . ALA A 1 86 ? 3.387 6.029 -15.751 1.00 94.19 86 ALA A CA 1
ATOM 700 C C . ALA A 1 86 ? 2.010 5.551 -15.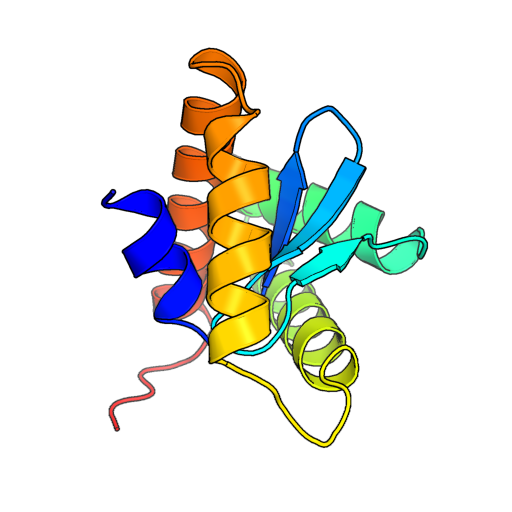263 1.00 94.19 86 ALA A C 1
ATOM 702 O O . ALA A 1 86 ? 0.993 5.995 -15.784 1.00 94.19 86 ALA A O 1
ATOM 703 N N . LEU A 1 87 ? 1.978 4.739 -14.196 1.00 93.19 87 LEU A N 1
ATOM 704 C CA . LEU A 1 87 ? 0.736 4.266 -13.586 1.00 93.19 87 LEU A CA 1
ATOM 705 C C . LEU A 1 87 ? -0.176 5.430 -13.195 1.00 93.19 87 LEU A C 1
ATOM 707 O O . LEU A 1 87 ? -1.344 5.404 -13.548 1.00 93.19 87 LEU A O 1
ATOM 711 N N . LEU A 1 88 ? 0.345 6.441 -12.490 1.00 93.38 88 LEU A N 1
ATOM 712 C CA . LEU A 1 88 ? -0.444 7.588 -12.025 1.00 93.38 88 LEU A CA 1
ATOM 713 C C . LEU A 1 88 ? -0.891 8.515 -13.162 1.00 93.38 88 LEU A C 1
ATOM 715 O O . LEU A 1 88 ? -1.945 9.133 -13.045 1.00 93.38 88 LEU A O 1
ATOM 719 N N . SER A 1 89 ? -0.103 8.641 -14.233 1.00 93.12 89 SER A N 1
ATOM 720 C CA . SER A 1 89 ? -0.464 9.451 -15.404 1.00 93.12 89 SER A CA 1
ATOM 721 C C . SER A 1 89 ? -1.626 8.864 -16.207 1.00 93.12 89 SER A C 1
ATOM 723 O O . SER A 1 89 ? -2.330 9.626 -16.866 1.00 93.12 89 SER A O 1
ATOM 725 N N . ASP A 1 90 ? -1.843 7.551 -16.120 1.00 93.31 90 ASP A N 1
ATOM 726 C CA . ASP A 1 90 ? -2.923 6.846 -16.816 1.00 93.31 90 ASP A CA 1
ATOM 727 C C . ASP A 1 90 ? -4.250 6.821 -16.025 1.00 93.31 90 ASP A C 1
ATOM 729 O O . ASP A 1 90 ? -5.262 6.335 -16.535 1.00 93.31 90 ASP A O 1
ATOM 733 N N . LEU A 1 91 ? -4.275 7.318 -14.780 1.00 94.25 91 LEU A N 1
AT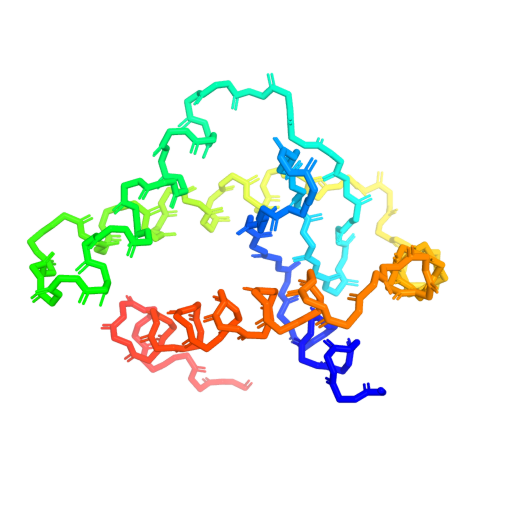OM 734 C CA . LEU A 1 91 ? -5.474 7.306 -13.932 1.00 94.25 91 LEU A CA 1
ATOM 735 C C . LEU A 1 91 ? -6.360 8.531 -14.162 1.00 94.25 91 LEU A C 1
ATOM 737 O O . LEU A 1 91 ? -5.878 9.656 -14.292 1.00 94.25 91 LEU A O 1
ATOM 741 N N . ASP A 1 92 ? -7.675 8.312 -14.131 1.00 94.44 92 ASP A N 1
ATOM 742 C CA . ASP A 1 92 ? -8.650 9.399 -14.094 1.00 94.44 92 ASP A CA 1
ATOM 743 C C . ASP A 1 92 ? -8.707 10.085 -12.716 1.00 94.44 92 ASP A C 1
ATOM 745 O O . ASP A 1 92 ? -8.229 9.570 -11.701 1.00 94.44 92 ASP A O 1
ATOM 749 N N . GLU A 1 93 ? -9.308 11.275 -12.681 1.00 93.44 93 GLU A N 1
ATOM 750 C CA . GLU A 1 93 ? -9.407 12.106 -11.476 1.00 93.44 93 GLU A CA 1
ATOM 751 C C . GLU A 1 93 ? -10.134 11.394 -10.324 1.00 93.44 93 GLU A C 1
ATOM 753 O O . GLU A 1 93 ? -9.714 11.480 -9.171 1.00 93.44 93 GLU A O 1
ATOM 758 N N . HIS A 1 94 ? -11.179 10.626 -10.635 1.00 94.12 94 HIS A N 1
ATOM 759 C CA . HIS A 1 94 ? -11.934 9.865 -9.643 1.00 94.12 94 HIS A CA 1
ATOM 760 C C . HIS A 1 94 ? -11.073 8.776 -8.985 1.00 94.12 94 HIS A C 1
ATOM 762 O O . HIS A 1 94 ? -11.074 8.612 -7.765 1.00 94.12 94 HIS A O 1
ATOM 768 N N . THR A 1 95 ? -10.292 8.049 -9.777 1.00 94.81 95 THR A N 1
ATOM 769 C CA . THR A 1 95 ? -9.401 6.992 -9.294 1.00 94.81 95 THR A CA 1
ATOM 770 C C . THR A 1 95 ? -8.230 7.569 -8.507 1.00 94.81 95 THR A C 1
ATOM 772 O O . THR A 1 95 ? -7.836 6.999 -7.490 1.00 94.81 95 THR A O 1
ATOM 775 N N . LEU A 1 96 ? -7.705 8.722 -8.928 1.00 94.31 96 LEU A N 1
ATOM 776 C CA . LEU A 1 96 ? -6.688 9.461 -8.179 1.00 94.31 96 LEU A CA 1
ATOM 777 C C . LEU A 1 96 ? -7.204 9.910 -6.807 1.00 94.31 96 LEU A C 1
ATOM 779 O O . LEU A 1 96 ? -6.483 9.775 -5.819 1.00 94.31 96 LEU A O 1
ATOM 783 N N . GLN A 1 97 ? -8.452 10.378 -6.731 1.00 94.81 97 GLN A N 1
ATOM 784 C CA . GLN A 1 97 ? -9.084 10.762 -5.469 1.00 94.81 97 GLN A CA 1
ATOM 785 C C . GLN A 1 97 ? -9.223 9.559 -4.523 1.00 94.81 97 GLN A C 1
ATOM 787 O O . GLN A 1 97 ? -8.797 9.629 -3.371 1.00 94.81 97 GLN A O 1
ATOM 792 N N . LEU A 1 98 ? -9.723 8.424 -5.024 1.00 94.88 98 LEU A N 1
ATOM 793 C CA . LEU A 1 98 ? -9.825 7.189 -4.238 1.00 94.88 98 LEU A CA 1
ATOM 794 C C . LEU A 1 98 ? -8.460 6.675 -3.764 1.00 94.88 98 LEU A C 1
ATOM 796 O O . LEU A 1 98 ? -8.351 6.118 -2.672 1.00 94.88 98 LEU A O 1
ATOM 800 N N . LEU A 1 99 ? -7.413 6.830 -4.576 1.00 95.50 99 LEU A N 1
ATOM 801 C CA . LEU A 1 99 ? -6.052 6.478 -4.178 1.00 95.50 99 LEU A CA 1
ATOM 802 C C . LEU A 1 99 ? -5.531 7.417 -3.081 1.00 95.50 99 LEU A C 1
ATOM 804 O O . LEU A 1 99 ? -4.893 6.950 -2.141 1.00 95.50 99 LEU A O 1
ATOM 808 N N . SER A 1 100 ? -5.831 8.716 -3.169 1.00 95.12 100 SER A N 1
ATOM 809 C CA . SER A 1 100 ? -5.473 9.688 -2.130 1.00 95.12 100 SER A CA 1
ATOM 810 C C . SER A 1 100 ? -6.089 9.323 -0.781 1.00 95.12 100 SER A C 1
ATOM 812 O O . SER A 1 100 ? -5.378 9.275 0.220 1.00 95.12 100 SER A O 1
ATOM 814 N N . GLU A 1 101 ? -7.378 8.979 -0.760 1.00 95.31 101 GLU A N 1
ATOM 815 C CA . GLU A 1 101 ? -8.072 8.549 0.460 1.00 95.31 101 GLU A CA 1
ATOM 816 C C . GLU A 1 101 ? -7.435 7.292 1.067 1.00 95.31 101 GLU A C 1
ATOM 818 O O . GLU A 1 101 ? -7.237 7.210 2.277 1.00 95.31 101 GLU A O 1
ATOM 823 N N . GLN A 1 102 ? -7.058 6.312 0.241 1.00 96.00 102 GLN A N 1
ATOM 824 C CA . GLN A 1 102 ? -6.372 5.109 0.723 1.00 96.00 102 GLN A CA 1
ATOM 825 C C . GLN A 1 102 ? -4.999 5.424 1.330 1.00 96.00 102 GLN A C 1
ATOM 827 O O . GLN A 1 102 ? -4.630 4.836 2.348 1.00 96.00 102 GLN A O 1
ATOM 832 N N . ILE A 1 103 ? -4.249 6.360 0.739 1.00 94.81 103 ILE A N 1
ATOM 833 C CA . ILE A 1 103 ? -2.966 6.819 1.288 1.00 94.81 103 ILE A CA 1
ATOM 834 C C . ILE A 1 103 ? -3.175 7.494 2.645 1.00 94.81 103 ILE A C 1
ATOM 836 O O . ILE A 1 103 ? -2.418 7.216 3.569 1.00 94.81 103 ILE A O 1
ATOM 840 N N . GLU A 1 104 ? -4.217 8.307 2.811 1.00 94.50 104 GLU A N 1
ATOM 841 C CA . GLU A 1 104 ? -4.537 8.932 4.102 1.00 94.50 104 GLU A CA 1
ATOM 842 C C . GLU A 1 104 ? -4.881 7.892 5.181 1.00 94.50 104 GLU A C 1
ATOM 844 O O . GLU A 1 104 ? -4.432 8.002 6.325 1.00 94.50 104 GLU A O 1
ATOM 849 N N . LEU A 1 105 ? -5.626 6.837 4.827 1.00 94.62 105 LEU A N 1
ATOM 850 C CA . LEU A 1 105 ? -5.892 5.723 5.744 1.00 94.62 105 LEU A CA 1
ATOM 851 C C . LEU A 1 105 ? -4.607 4.986 6.123 1.00 94.62 105 LEU A C 1
ATOM 853 O O . LEU A 1 105 ? -4.416 4.642 7.289 1.00 94.62 105 LEU A O 1
ATOM 857 N N . PHE A 1 106 ? -3.711 4.769 5.164 1.00 94.06 106 PHE A N 1
ATOM 858 C CA . PHE A 1 106 ? -2.401 4.184 5.423 1.00 94.06 106 PHE A CA 1
ATOM 859 C C . PHE A 1 106 ? -1.538 5.073 6.337 1.00 94.06 106 PHE A C 1
ATOM 861 O O . PHE A 1 106 ? -0.941 4.562 7.287 1.00 94.06 106 PHE A O 1
ATOM 868 N N . GLU A 1 107 ? -1.498 6.388 6.103 1.00 92.94 107 GLU A N 1
ATOM 869 C CA . GLU A 1 107 ? -0.770 7.353 6.939 1.00 92.94 107 GLU A CA 1
ATOM 870 C C . GLU A 1 107 ? -1.301 7.319 8.381 1.00 92.94 107 GLU A C 1
ATOM 872 O O . GLU A 1 107 ? -0.527 7.156 9.327 1.00 92.94 107 GLU A O 1
ATOM 877 N N . LYS A 1 108 ? -2.629 7.321 8.553 1.00 92.50 108 LYS A N 1
ATOM 878 C CA . LYS A 1 108 ? -3.274 7.136 9.861 1.00 92.50 108 LYS A CA 1
ATOM 879 C C . LYS A 1 108 ? -2.933 5.779 10.487 1.00 92.50 108 LYS A C 1
ATOM 881 O O . LYS A 1 108 ? -2.719 5.691 11.696 1.00 92.50 108 LYS A O 1
ATOM 886 N N . GLY A 1 109 ? -2.865 4.717 9.684 1.00 91.38 109 GLY A N 1
ATOM 887 C CA . GLY A 1 109 ? -2.442 3.387 10.123 1.00 91.38 109 GLY A CA 1
ATOM 888 C C . GLY A 1 109 ? -1.001 3.377 10.636 1.00 91.38 109 GLY A C 1
ATOM 889 O O . GLY A 1 109 ? -0.729 2.798 11.686 1.00 91.38 109 GLY A O 1
ATOM 890 N N . CYS A 1 110 ? -0.092 4.094 9.971 1.00 90.81 110 CYS A N 1
ATOM 891 C CA . CYS A 1 110 ? 1.276 4.285 10.453 1.00 90.81 110 CYS A CA 1
ATOM 892 C C . CYS A 1 110 ? 1.300 4.990 11.814 1.00 90.81 110 CYS A C 1
ATOM 894 O O . CYS A 1 110 ? 1.964 4.522 12.735 1.00 90.81 110 CYS A O 1
ATOM 896 N N . GLU A 1 111 ? 0.552 6.083 11.966 1.00 90.06 111 GLU A N 1
ATOM 897 C CA . GLU A 1 111 ? 0.488 6.837 13.226 1.00 90.06 111 GLU A CA 1
ATOM 898 C C . GLU A 1 111 ? -0.110 6.020 14.378 1.00 90.06 111 GLU A C 1
ATOM 900 O O . GLU A 1 111 ? 0.330 6.140 15.523 1.00 90.06 111 GLU A O 1
ATOM 905 N N . THR A 1 112 ? -1.099 5.179 14.071 1.00 89.06 112 THR A N 1
ATOM 906 C CA . THR A 1 112 ? -1.865 4.427 15.072 1.00 89.06 112 THR A CA 1
ATOM 907 C C . THR A 1 112 ? -1.184 3.112 15.456 1.00 89.06 112 THR A C 1
ATOM 909 O O . THR A 1 112 ? -1.145 2.764 16.636 1.00 89.06 112 THR A O 1
ATOM 912 N N . PHE A 1 113 ? -0.647 2.372 14.481 1.00 88.50 113 PHE A N 1
ATOM 913 C CA . PHE A 1 113 ? -0.242 0.973 14.659 1.00 88.50 113 PHE A CA 1
ATOM 914 C C . PHE A 1 113 ? 1.256 0.721 14.513 1.00 88.50 113 PHE A C 1
ATOM 916 O O . PHE A 1 113 ? 1.757 -0.222 15.121 1.00 88.50 113 PHE A O 1
ATOM 923 N N . ALA A 1 114 ? 1.992 1.536 13.748 1.00 75.62 114 ALA A N 1
ATOM 924 C CA . ALA A 1 114 ? 3.418 1.276 13.521 1.00 75.62 114 ALA A CA 1
ATOM 925 C C . ALA A 1 114 ? 4.291 1.582 14.754 1.00 75.62 114 ALA A C 1
ATOM 927 O O . ALA A 1 114 ? 5.483 1.276 14.763 1.00 75.62 114 ALA A O 1
ATOM 928 N N . GLY A 1 115 ? 3.714 2.190 15.800 1.00 60.12 115 GLY A N 1
ATOM 929 C CA . GLY A 1 115 ? 4.481 2.836 16.859 1.00 60.12 115 GLY A CA 1
ATOM 930 C C . GLY A 1 115 ? 5.272 4.019 16.292 1.00 60.12 115 GLY A C 1
ATOM 931 O O . GLY A 1 115 ? 5.486 4.139 15.089 1.00 60.12 115 GLY A O 1
ATOM 932 N N . LYS A 1 116 ? 5.713 4.948 17.140 1.00 41.62 116 LYS A N 1
ATOM 933 C CA . LYS A 1 116 ? 6.574 6.058 16.705 1.00 41.62 116 LYS A CA 1
ATOM 934 C C . LYS A 1 116 ? 7.916 5.519 16.192 1.00 41.62 116 LYS A C 1
ATOM 936 O O . LYS A 1 116 ? 8.883 5.471 16.947 1.00 41.62 116 LYS A O 1
ATOM 941 N N . VAL A 1 117 ? 8.000 5.152 14.917 1.00 39.97 117 VAL A N 1
ATOM 942 C CA . VAL A 1 117 ? 9.279 4.956 14.232 1.00 39.97 117 VAL A CA 1
ATOM 943 C C . VAL A 1 117 ? 9.781 6.345 13.846 1.00 39.97 117 VAL A C 1
ATOM 945 O O . VAL A 1 117 ? 9.619 6.811 12.723 1.00 39.97 117 VAL A O 1
ATOM 948 N N . PHE A 1 118 ? 10.322 7.052 14.840 1.00 37.56 118 PHE A N 1
ATOM 949 C CA . PHE A 1 118 ? 11.299 8.099 14.575 1.00 37.56 118 PHE A CA 1
ATOM 950 C C . PHE A 1 118 ? 12.590 7.403 14.152 1.00 37.56 118 PHE A C 1
ATOM 952 O O . PHE A 1 118 ? 13.216 6.720 14.963 1.00 37.56 118 PHE A O 1
ATOM 959 N N . SER A 1 119 ? 12.994 7.610 12.906 1.00 30.00 119 SER A N 1
ATOM 960 C CA . SER A 1 119 ? 14.401 7.586 12.505 1.00 30.00 119 SER A CA 1
ATOM 961 C C . SER A 1 119 ? 14.590 8.516 11.323 1.00 30.00 119 SER A C 1
ATOM 963 O O . SER A 1 119 ? 13.929 8.250 10.293 1.00 30.00 119 SER A O 1
#